Protein AF-A0A060C0M5-F1 (afdb_monomer_lite)

Organism: NCBI:txid335379

Structure (mmCIF, N/CA/C/O backbone):
data_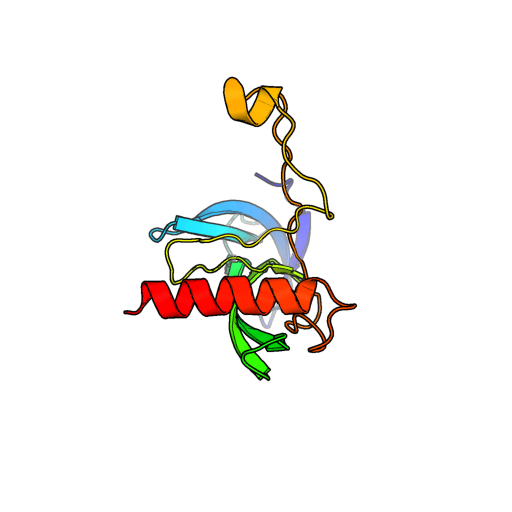AF-A0A060C0M5-F1
#
_entry.id   AF-A0A060C0M5-F1
#
loop_
_atom_site.group_PDB
_atom_site.id
_atom_site.type_symbol
_atom_site.label_atom_id
_atom_site.label_alt_id
_atom_site.label_comp_id
_atom_site.label_asym_id
_atom_site.label_entity_id
_atom_site.label_seq_id
_atom_site.pdbx_PDB_ins_code
_atom_site.Cartn_x
_atom_site.Cartn_y
_atom_site.Cartn_z
_atom_site.occupancy
_atom_site.B_iso_or_equiv
_atom_site.auth_seq_id
_atom_site.auth_comp_id
_atom_site.auth_asym_id
_atom_site.auth_atom_id
_atom_site.pdbx_PDB_model_num
ATOM 1 N N . GLN A 1 1 ? -1.668 5.818 19.862 1.00 51.81 1 GLN A N 1
ATOM 2 C CA . GLN A 1 1 ? -3.119 5.875 20.153 1.00 51.81 1 GLN A CA 1
ATOM 3 C C . GLN A 1 1 ? -3.632 7.237 19.709 1.00 51.81 1 GLN A C 1
ATOM 5 O O . GLN A 1 1 ? -2.934 8.218 19.939 1.00 51.81 1 GLN A O 1
ATOM 10 N N . GLY A 1 2 ? -4.760 7.302 18.999 1.00 61.88 2 GLY A N 1
ATOM 11 C CA . GLY A 1 2 ? -5.342 8.576 18.555 1.00 61.88 2 GLY A CA 1
ATOM 12 C C . GLY A 1 2 ? -6.206 9.218 19.642 1.00 61.88 2 GLY A C 1
ATOM 13 O O . GLY A 1 2 ? -6.790 8.501 20.452 1.00 61.88 2 GLY A O 1
ATOM 14 N N . ALA A 1 3 ? -6.309 10.550 19.648 1.00 79.88 3 ALA A N 1
ATOM 15 C CA . ALA A 1 3 ? -7.194 11.253 20.574 1.00 79.88 3 ALA A CA 1
ATOM 16 C C . ALA A 1 3 ? -8.662 10.813 20.364 1.00 79.88 3 ALA A C 1
ATOM 18 O O . ALA A 1 3 ? -9.118 10.796 19.211 1.00 79.88 3 ALA A O 1
ATOM 19 N N . PRO A 1 4 ? -9.398 10.452 21.433 1.00 82.50 4 PRO A N 1
ATOM 20 C CA . PRO A 1 4 ? -10.805 10.083 21.332 1.00 82.50 4 PRO A CA 1
ATOM 21 C C . PRO A 1 4 ? -11.637 11.234 20.760 1.00 82.50 4 PRO A C 1
ATOM 23 O O . PRO A 1 4 ? -11.431 12.396 21.109 1.00 82.50 4 PRO A O 1
ATOM 26 N N . ARG A 1 5 ? -12.590 10.914 19.880 1.00 89.75 5 ARG A N 1
ATOM 27 C CA . ARG A 1 5 ? -13.545 11.886 19.321 1.00 89.75 5 ARG A CA 1
ATOM 28 C C . ARG A 1 5 ? -14.965 11.530 19.738 1.00 89.75 5 ARG A C 1
ATOM 30 O O . ARG A 1 5 ? -15.341 10.368 19.619 1.00 89.75 5 ARG A O 1
ATOM 37 N N . LEU A 1 6 ? -15.741 12.516 20.187 1.00 92.44 6 LEU A N 1
ATOM 38 C CA . LEU A 1 6 ? -17.166 12.329 20.459 1.00 92.44 6 LEU A CA 1
ATOM 39 C C . LEU A 1 6 ? -17.915 12.245 19.128 1.00 92.44 6 LEU A C 1
ATOM 41 O O . LEU A 1 6 ? -17.743 13.103 18.261 1.00 92.44 6 LEU A O 1
ATOM 45 N N . VAL A 1 7 ? -18.721 11.207 18.962 1.00 91.44 7 VAL A N 1
ATOM 46 C CA . VAL A 1 7 ? -19.533 10.950 17.774 1.00 91.44 7 VAL A CA 1
ATOM 47 C C . VAL A 1 7 ? -20.944 10.552 18.195 1.00 91.44 7 VAL A C 1
ATOM 49 O O . VAL A 1 7 ? -21.169 10.109 19.322 1.00 91.44 7 VAL A O 1
ATOM 52 N N . VAL A 1 8 ? -21.897 10.696 17.279 1.00 90.31 8 VAL A N 1
ATOM 53 C CA . VAL A 1 8 ? -23.203 10.043 17.397 1.00 90.31 8 VAL A CA 1
ATOM 54 C C . VAL A 1 8 ? -23.086 8.698 16.690 1.00 90.31 8 VAL A C 1
ATOM 56 O O . VAL A 1 8 ? -22.831 8.664 15.488 1.00 90.31 8 VAL A O 1
ATOM 59 N N . ASP A 1 9 ? -23.226 7.602 17.431 1.00 85.94 9 ASP A N 1
ATOM 60 C CA . ASP A 1 9 ? -23.319 6.266 16.849 1.00 85.94 9 ASP A CA 1
ATOM 61 C C . ASP A 1 9 ? -24.784 5.978 16.520 1.00 85.94 9 ASP A C 1
ATOM 63 O O . ASP A 1 9 ? -25.625 5.922 17.417 1.00 85.94 9 ASP A O 1
ATOM 67 N N . ALA A 1 10 ? -25.085 5.854 15.228 1.00 85.81 10 ALA A N 1
ATOM 68 C CA . ALA A 1 10 ? -26.432 5.655 14.690 1.00 85.81 10 ALA A CA 1
ATOM 69 C C . ALA A 1 10 ? -26.577 4.306 13.963 1.00 85.81 10 ALA A C 1
ATOM 71 O O . ALA A 1 10 ? -27.489 4.127 13.165 1.00 85.81 10 ALA A O 1
ATOM 72 N N . THR A 1 11 ? -25.667 3.356 14.207 1.00 80.12 11 THR A N 1
ATOM 73 C CA . THR A 1 11 ? -25.706 2.022 13.579 1.00 80.12 11 THR A CA 1
ATOM 74 C C . THR A 1 11 ? -26.723 1.069 14.216 1.00 80.12 11 THR A C 1
ATOM 76 O O . THR A 1 11 ? -26.923 -0.026 13.703 1.00 80.12 11 THR A O 1
ATOM 79 N N . LEU A 1 12 ? -27.327 1.451 15.345 1.00 74.25 12 LEU A N 1
ATOM 80 C CA . LEU A 1 12 ? -28.398 0.723 16.031 1.00 74.25 12 LEU A CA 1
ATOM 81 C C . LEU A 1 12 ? -29.681 1.563 16.022 1.00 74.25 12 LEU A C 1
ATOM 83 O O . LEU A 1 12 ? -29.618 2.783 15.881 1.00 74.25 12 LEU A O 1
ATOM 87 N N . ASP A 1 13 ? -30.823 0.925 16.283 1.00 74.75 13 ASP A N 1
ATOM 88 C CA . ASP A 1 13 ? -32.158 1.552 16.269 1.00 74.75 13 ASP A CA 1
ATOM 89 C C . ASP A 1 13 ? -32.323 2.743 17.238 1.00 74.75 13 ASP A C 1
ATOM 91 O O . ASP A 1 13 ? -33.273 3.515 17.131 1.00 74.75 13 ASP A O 1
ATOM 95 N N . GLN A 1 14 ? -31.400 2.913 18.191 1.00 82.94 14 GLN A N 1
ATOM 96 C CA . GLN A 1 14 ? -31.354 4.053 19.108 1.00 82.94 14 GLN A CA 1
ATOM 97 C C . GLN A 1 14 ? -29.995 4.761 19.022 1.00 82.94 14 GLN A C 1
ATOM 99 O O . GLN A 1 14 ? -29.025 4.292 19.638 1.00 82.94 14 GLN A O 1
ATOM 104 N N . PRO A 1 15 ? -29.916 5.896 18.299 1.00 86.38 15 PRO A N 1
ATOM 105 C CA . PRO A 1 15 ? -28.707 6.700 18.225 1.00 86.38 15 PRO A CA 1
ATOM 106 C C . PRO A 1 15 ? -28.258 7.168 19.609 1.00 86.38 15 PRO A C 1
ATOM 108 O O . PRO A 1 15 ? -29.069 7.629 20.415 1.00 86.38 15 PRO A O 1
ATOM 111 N N . ARG A 1 16 ? -26.958 7.078 19.888 1.00 90.38 16 ARG A N 1
ATOM 112 C CA . ARG A 1 16 ? -26.383 7.478 21.181 1.00 90.38 16 ARG A CA 1
ATOM 113 C C . ARG A 1 16 ? -25.026 8.144 21.022 1.00 90.38 16 ARG A C 1
ATOM 115 O O . ARG A 1 16 ? -24.352 7.978 20.010 1.00 90.38 16 ARG A O 1
ATOM 122 N N . LEU A 1 17 ? -24.607 8.883 22.045 1.00 93.50 17 LEU A N 1
ATOM 123 C CA . LEU A 1 17 ? -23.265 9.454 22.085 1.00 93.50 17 LEU A CA 1
ATOM 124 C C . LEU A 1 17 ? -22.228 8.374 22.397 1.00 93.50 17 LEU A C 1
ATOM 126 O O . LEU A 1 17 ? -22.373 7.612 23.355 1.00 93.50 17 LEU A O 1
ATOM 130 N N . ALA A 1 18 ? -21.156 8.354 21.613 1.00 94.00 18 ALA A N 1
ATOM 131 C CA . ALA A 1 18 ? -20.037 7.445 21.788 1.00 94.00 18 ALA A CA 1
ATOM 132 C C . ALA A 1 18 ? -18.699 8.166 21.598 1.00 94.00 18 ALA A C 1
ATOM 134 O O . ALA A 1 18 ? -18.566 9.091 20.798 1.00 94.00 18 ALA A O 1
ATOM 135 N N . TRP A 1 19 ? -17.675 7.712 22.306 1.00 92.81 19 TRP A N 1
ATOM 136 C CA . TRP A 1 19 ? -16.286 8.033 22.027 1.00 92.81 19 TRP A CA 1
ATOM 137 C C . TRP A 1 19 ? -15.745 7.060 20.988 1.00 92.81 19 TRP A C 1
ATOM 139 O O . TRP A 1 19 ? -15.685 5.856 21.230 1.00 92.81 19 TRP A O 1
ATOM 149 N N . ARG A 1 20 ? -15.298 7.578 19.844 1.00 90.50 20 ARG A N 1
ATOM 150 C CA . ARG A 1 20 ? -14.499 6.816 18.884 1.00 90.50 20 ARG A CA 1
ATOM 151 C C . ARG A 1 20 ? -13.029 6.900 19.272 1.00 90.50 20 ARG A C 1
ATOM 153 O O . ARG A 1 20 ? -12.423 7.972 19.189 1.00 90.50 20 ARG A O 1
ATOM 160 N N . VAL A 1 21 ? -12.455 5.765 19.652 1.00 89.88 21 VAL A N 1
ATOM 161 C CA . VAL A 1 21 ? -11.044 5.601 20.017 1.00 89.88 21 VAL A CA 1
ATOM 162 C C . VAL A 1 21 ? -10.329 4.851 18.901 1.00 89.88 21 VAL A C 1
ATOM 164 O O . VAL A 1 21 ? -10.767 3.778 18.495 1.00 89.88 21 VAL A O 1
ATOM 167 N N . MET A 1 22 ? -9.219 5.405 18.415 1.00 85.50 22 MET A N 1
ATOM 168 C CA . MET A 1 22 ? -8.401 4.766 17.381 1.00 85.50 22 MET A CA 1
ATOM 169 C C . MET A 1 22 ? -7.182 4.090 18.008 1.00 85.50 22 MET A C 1
ATOM 171 O O . MET A 1 22 ? -6.324 4.770 18.590 1.00 85.50 22 MET A O 1
ATOM 175 N N . SER A 1 23 ? -7.057 2.778 17.822 1.00 84.75 23 SER A N 1
ATOM 176 C CA . SER A 1 23 ? -5.830 2.034 18.101 1.00 84.75 23 SER A CA 1
ATOM 177 C C . SER A 1 23 ? -5.175 1.571 16.800 1.00 84.75 23 SER A C 1
ATOM 179 O O . SER A 1 23 ? -5.829 1.329 15.789 1.00 84.75 23 SER A O 1
ATOM 181 N N . SER A 1 24 ? -3.848 1.521 16.811 1.00 78.75 24 SER A N 1
ATOM 182 C CA . SER A 1 24 ? -3.018 1.059 15.700 1.00 78.75 24 SER A CA 1
ATOM 183 C C . SER A 1 24 ? -2.179 -0.113 16.186 1.00 78.75 24 SER A C 1
ATOM 185 O O . SER A 1 24 ? -1.679 -0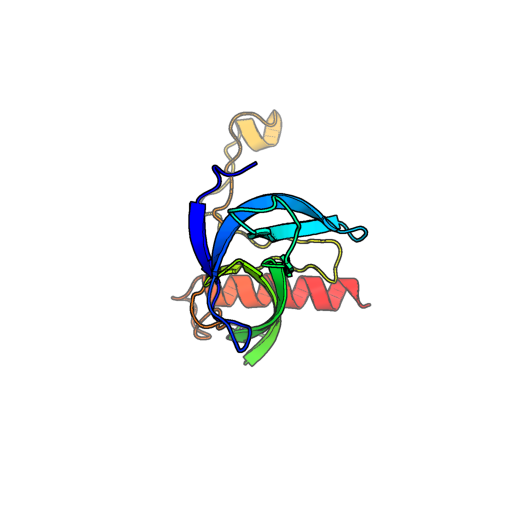.069 17.310 1.00 78.75 24 SER A O 1
ATOM 187 N N . GLY A 1 25 ? -1.997 -1.126 15.352 1.00 75.38 25 GLY A N 1
ATOM 188 C CA . GLY A 1 25 ? -1.201 -2.307 15.670 1.00 75.38 25 GLY A CA 1
ATOM 189 C C . GLY A 1 25 ? -0.865 -3.103 14.417 1.00 75.38 25 GLY A C 1
ATOM 190 O O . GLY A 1 25 ? -0.913 -2.571 13.311 1.00 75.38 25 GLY A O 1
ATO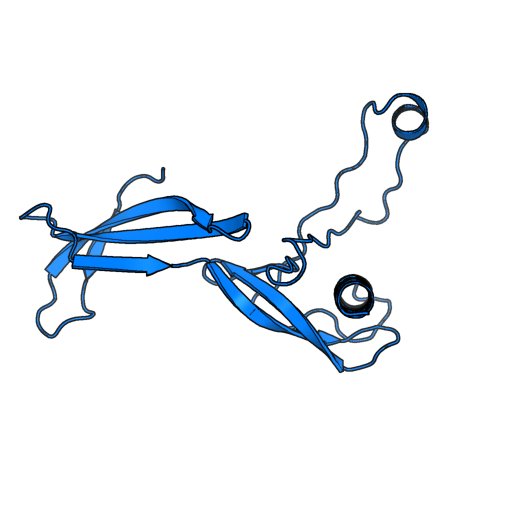M 191 N N . ARG A 1 26 ? -0.553 -4.382 14.595 1.00 70.94 26 ARG A N 1
ATOM 192 C CA . ARG A 1 26 ? -0.499 -5.378 13.522 1.00 70.94 26 ARG A CA 1
ATOM 193 C C . ARG A 1 26 ? -1.397 -6.550 13.903 1.00 70.94 26 ARG A C 1
ATOM 195 O O . ARG A 1 26 ? -1.568 -6.828 15.090 1.00 70.94 26 ARG A O 1
ATOM 202 N N . GLN A 1 27 ? -2.011 -7.175 12.912 1.00 68.06 27 GLN A N 1
ATOM 203 C CA . GLN A 1 27 ? -2.721 -8.438 13.048 1.00 68.06 27 GLN A CA 1
ATOM 204 C C . GLN A 1 27 ? -1.705 -9.577 13.234 1.00 68.06 27 GLN A C 1
ATOM 206 O O . GLN A 1 27 ? -0.496 -9.364 13.121 1.00 68.06 27 GLN A O 1
ATOM 211 N N . ALA A 1 28 ? -2.185 -10.779 13.562 1.00 65.81 28 ALA A N 1
ATOM 212 C CA . ALA A 1 28 ? -1.317 -11.92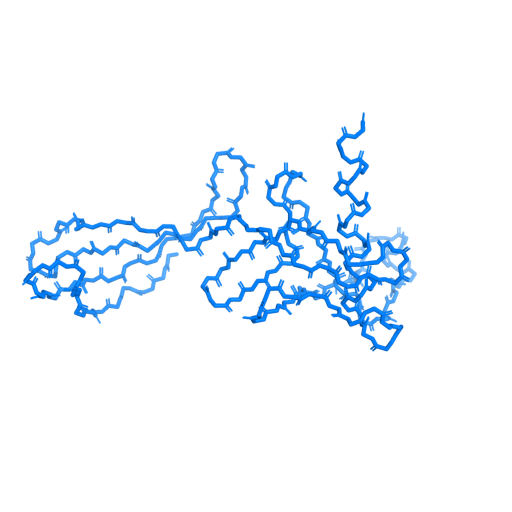8 13.835 1.00 65.81 28 ALA A CA 1
ATOM 213 C C . ALA A 1 28 ? -0.446 -12.325 12.625 1.00 65.81 28 ALA A C 1
ATOM 215 O O . ALA A 1 28 ? 0.666 -12.808 12.808 1.00 65.81 28 ALA A O 1
ATOM 216 N N . ASP A 1 29 ? -0.929 -12.062 11.411 1.00 59.91 29 ASP A N 1
ATOM 217 C CA . ASP A 1 29 ? -0.232 -12.269 10.134 1.00 59.91 29 ASP A CA 1
ATOM 218 C C . ASP A 1 29 ? 0.713 -11.109 9.748 1.00 59.91 29 ASP A C 1
ATOM 220 O O . ASP A 1 29 ? 1.313 -11.105 8.676 1.00 59.91 29 ASP A O 1
ATOM 224 N N . GLY A 1 30 ? 0.858 -10.102 10.616 1.00 59.06 30 GLY A N 1
ATOM 225 C CA . GLY A 1 30 ? 1.693 -8.928 10.375 1.00 59.06 30 GLY A CA 1
ATOM 226 C C . GLY A 1 30 ? 0.999 -7.777 9.641 1.00 59.06 30 GLY A C 1
ATOM 227 O O . GLY A 1 30 ? 1.587 -6.684 9.606 1.00 59.06 30 GLY A O 1
ATOM 228 N N . THR A 1 31 ? -0.234 -7.967 9.152 1.00 63.41 31 THR A N 1
ATOM 229 C CA . THR A 1 31 ? -1.034 -6.933 8.476 1.00 63.41 31 THR A CA 1
ATOM 230 C C . THR A 1 31 ? -1.194 -5.729 9.389 1.00 63.41 31 THR A C 1
ATOM 232 O O . THR A 1 31 ? -1.638 -5.892 10.529 1.00 63.41 31 THR A O 1
ATOM 235 N N . PRO A 1 32 ? -0.847 -4.502 8.963 1.00 67.06 32 PRO A N 1
ATOM 236 C CA . PRO A 1 32 ? -1.167 -3.312 9.736 1.00 67.06 32 PRO A CA 1
ATOM 237 C C . PRO A 1 32 ? -2.640 -3.322 10.171 1.00 67.06 32 PRO A C 1
ATOM 239 O O . PRO A 1 32 ? -3.538 -3.681 9.419 1.00 67.06 32 PRO A O 1
ATOM 242 N N . SER A 1 33 ? -2.908 -2.953 11.416 1.00 70.94 33 SER A N 1
ATOM 243 C CA . SER A 1 33 ? -4.250 -2.924 11.994 1.00 70.94 33 SER A CA 1
ATOM 244 C C . SER A 1 33 ? -4.576 -1.515 12.456 1.00 70.94 33 SER A C 1
ATOM 246 O O . SER A 1 33 ? -3.735 -0.839 13.061 1.00 70.94 33 SER A O 1
ATOM 248 N N . ARG A 1 34 ? -5.803 -1.066 12.195 1.00 75.69 34 ARG A N 1
ATOM 249 C CA . ARG A 1 34 ? -6.308 0.214 12.683 1.00 75.69 34 ARG A CA 1
ATOM 250 C C . ARG A 1 34 ? -7.736 0.025 13.167 1.00 75.69 34 ARG A C 1
ATOM 252 O O . ARG A 1 34 ? -8.683 0.131 12.400 1.00 75.69 34 ARG A O 1
ATOM 259 N N . LEU A 1 35 ? -7.885 -0.249 14.455 1.00 84.44 35 LEU A N 1
ATOM 260 C CA . LEU A 1 35 ? -9.177 -0.543 15.054 1.00 84.44 35 LEU A CA 1
ATOM 261 C C . LEU A 1 35 ? -9.836 0.757 15.529 1.00 84.44 35 LEU A C 1
ATOM 263 O O . LEU A 1 35 ? -9.236 1.536 16.277 1.00 84.44 35 LEU A O 1
ATOM 267 N N . ALA A 1 36 ? -11.072 0.989 15.101 1.00 87.75 36 ALA A N 1
ATOM 268 C CA . ALA A 1 36 ? -11.934 2.012 15.672 1.00 87.75 36 ALA A CA 1
ATOM 269 C C . ALA A 1 36 ? -12.864 1.351 16.694 1.00 87.75 36 ALA A C 1
ATOM 271 O O . ALA A 1 36 ? -13.738 0.567 16.332 1.00 87.75 36 ALA A O 1
ATOM 272 N N . SER A 1 37 ? -12.671 1.662 17.974 1.00 90.81 37 SER A N 1
ATOM 273 C CA . SER A 1 37 ? -13.554 1.217 19.055 1.00 90.81 37 SER A CA 1
ATOM 274 C C . SER A 1 37 ? -14.523 2.332 19.421 1.00 90.81 37 SER A C 1
ATOM 276 O O . SER A 1 37 ? -14.103 3.458 19.690 1.00 90.81 37 SER A O 1
ATOM 278 N N . TYR A 1 38 ? -15.812 2.013 19.446 1.00 90.56 38 TYR A N 1
ATOM 279 C CA . TYR A 1 38 ? -16.888 2.918 19.833 1.00 90.56 38 TYR A CA 1
ATOM 280 C C . TYR A 1 38 ? -17.291 2.587 21.261 1.00 90.56 38 TYR A C 1
ATOM 282 O O . TYR A 1 38 ? -17.721 1.472 21.551 1.00 90.56 38 TYR A O 1
ATOM 290 N N . VAL A 1 39 ? -17.106 3.545 22.159 1.00 91.88 39 VAL A N 1
ATOM 291 C CA . VAL A 1 39 ? -17.350 3.397 23.594 1.00 91.88 39 VAL A CA 1
ATOM 292 C C . VAL A 1 39 ? -18.498 4.309 23.982 1.00 91.88 39 VAL A C 1
ATOM 294 O O . VAL A 1 39 ? -18.441 5.503 23.714 1.00 91.88 39 VAL A O 1
ATOM 297 N N . ASP A 1 40 ? -19.533 3.773 24.610 1.00 92.12 40 ASP A N 1
ATOM 298 C CA . ASP A 1 40 ? -20.681 4.545 25.076 1.00 92.12 40 ASP A CA 1
ATOM 299 C C . ASP A 1 40 ? -20.219 5.691 25.990 1.00 92.12 40 ASP A C 1
ATOM 301 O O . ASP A 1 40 ? -19.495 5.477 26.968 1.00 92.12 40 ASP A O 1
ATOM 305 N N . ALA A 1 41 ? -20.601 6.923 25.643 1.00 91.94 41 ALA A N 1
ATOM 306 C CA . ALA A 1 41 ? -20.065 8.116 26.292 1.00 91.94 41 ALA A CA 1
ATOM 307 C C . ALA A 1 41 ? -20.546 8.289 27.741 1.00 91.94 41 ALA A C 1
ATOM 309 O O . ALA A 1 41 ? -19.922 9.040 28.489 1.00 91.94 41 ALA A O 1
ATOM 310 N N . GLN A 1 42 ? -21.629 7.612 28.137 1.00 91.38 42 GLN A N 1
ATOM 311 C CA . GLN A 1 42 ? -22.190 7.679 29.488 1.00 91.38 42 GLN A CA 1
ATOM 312 C C . GLN A 1 42 ? -21.698 6.531 30.369 1.00 91.38 42 GLN A C 1
ATOM 314 O O . GLN A 1 42 ? -21.399 6.733 31.542 1.00 91.38 42 GLN A O 1
ATOM 319 N N . THR A 1 43 ? -21.627 5.322 29.815 1.00 92.56 43 THR A N 1
ATOM 320 C CA . THR A 1 43 ? -21.356 4.101 30.588 1.00 92.56 43 THR A CA 1
ATOM 321 C C . THR A 1 43 ? -19.918 3.607 30.477 1.00 92.56 43 THR A C 1
ATOM 323 O O . THR A 1 43 ? -19.510 2.759 31.268 1.00 92.56 43 THR A O 1
ATOM 326 N N . GLY A 1 44 ? -19.148 4.083 29.494 1.00 90.06 44 GLY A N 1
ATOM 327 C CA . GLY A 1 44 ? -17.783 3.620 29.240 1.00 90.06 44 GLY A CA 1
ATOM 328 C C . GLY A 1 44 ? -17.696 2.200 28.666 1.00 90.06 44 GLY A C 1
ATOM 329 O O . GLY A 1 44 ? -16.599 1.659 28.535 1.00 90.06 44 GLY A O 1
ATOM 330 N N . LYS A 1 45 ? -18.827 1.572 28.319 1.00 90.69 45 LYS A N 1
ATOM 331 C CA . LYS A 1 45 ? -18.855 0.228 27.727 1.00 90.69 45 LYS A CA 1
ATOM 332 C C . LYS A 1 45 ? -18.530 0.283 26.237 1.00 90.69 45 LYS A C 1
ATOM 334 O O . LYS A 1 45 ? -19.031 1.149 25.525 1.00 90.69 45 LYS A O 1
ATOM 339 N N . VAL A 1 46 ? -17.729 -0.665 25.751 1.00 90.44 46 VAL A N 1
ATOM 340 C CA . VAL A 1 46 ? -17.492 -0.833 24.309 1.00 90.44 46 VAL A CA 1
ATOM 341 C C . VAL A 1 46 ? -18.794 -1.294 23.653 1.00 90.44 46 VAL A C 1
ATOM 343 O O . VAL A 1 46 ? -19.340 -2.329 24.023 1.00 90.44 46 VAL A O 1
ATOM 346 N N . ILE A 1 47 ? -19.287 -0.508 22.699 1.00 90.25 47 ILE A N 1
ATOM 347 C CA . ILE A 1 47 ? -20.475 -0.806 21.892 1.00 90.25 47 ILE A CA 1
ATOM 348 C C . ILE A 1 47 ? -20.083 -1.763 20.767 1.00 90.25 47 ILE A C 1
ATOM 350 O O . ILE A 1 47 ? -20.719 -2.792 20.565 1.00 90.25 47 ILE A O 1
ATOM 354 N N . ARG A 1 48 ? -19.022 -1.411 20.034 1.00 86.88 48 ARG A N 1
ATOM 355 C CA . ARG A 1 48 ? -18.491 -2.172 18.900 1.00 86.88 48 ARG A CA 1
ATOM 356 C C . ARG A 1 48 ? -17.054 -1.764 18.601 1.00 86.88 48 ARG A C 1
ATOM 358 O O . ARG A 1 48 ? -16.626 -0.662 18.951 1.00 86.88 48 ARG A O 1
ATOM 365 N N . SER A 1 49 ? -16.350 -2.623 17.880 1.00 86.38 49 SER A N 1
ATOM 366 C CA . SER A 1 49 ? -15.043 -2.323 17.303 1.00 86.38 49 SER A CA 1
ATOM 367 C C . SER A 1 49 ? -15.040 -2.727 15.835 1.00 86.38 49 SER A C 1
ATOM 369 O O . SER A 1 49 ? -15.564 -3.779 15.485 1.00 86.38 49 SER A O 1
ATOM 371 N N . GLU A 1 50 ? -14.464 -1.892 14.979 1.00 81.81 50 GLU A N 1
ATOM 372 C CA . GLU A 1 50 ? -14.375 -2.136 13.538 1.00 81.81 50 GLU A CA 1
ATOM 373 C C . GLU A 1 50 ? -12.928 -2.007 13.063 1.00 81.81 50 GLU A C 1
ATOM 375 O O . GLU A 1 50 ? -12.215 -1.063 13.425 1.00 81.81 50 GLU A O 1
ATOM 380 N N . GLN A 1 51 ? -12.488 -2.971 12.255 1.00 79.94 51 GLN A N 1
ATOM 381 C CA . GLN A 1 51 ? -11.185 -2.916 11.613 1.00 79.94 51 GLN A CA 1
ATOM 382 C C . GLN A 1 51 ? -11.252 -1.953 10.423 1.00 79.94 51 GLN A C 1
ATOM 384 O O . GLN A 1 51 ? -12.104 -2.094 9.551 1.00 79.94 51 GLN A O 1
ATOM 389 N N . GLN A 1 52 ? -10.355 -0.968 10.387 1.00 75.38 52 GLN A N 1
ATOM 390 C CA . GLN A 1 52 ? -10.282 0.021 9.304 1.00 75.38 52 GLN A CA 1
ATOM 391 C C . GLN A 1 52 ? -9.244 -0.338 8.241 1.00 75.38 52 GLN A C 1
ATOM 393 O O . GLN A 1 52 ? -9.160 0.374 7.240 1.00 75.38 52 GLN A O 1
ATOM 398 N N . ILE A 1 53 ? -8.446 -1.388 8.477 1.00 68.75 53 ILE A N 1
ATOM 399 C CA . ILE A 1 53 ? -7.506 -1.936 7.499 1.00 68.75 53 ILE A CA 1
ATOM 400 C C . ILE A 1 53 ? -8.057 -3.237 6.934 1.00 68.75 53 ILE A C 1
ATOM 402 O O . ILE A 1 53 ? -8.176 -4.224 7.657 1.00 68.75 53 ILE A O 1
ATOM 406 N N . ILE A 1 54 ? -8.427 -3.212 5.657 1.00 70.12 54 ILE A N 1
ATOM 407 C CA . ILE A 1 54 ? -9.086 -4.328 4.982 1.00 70.12 54 ILE A CA 1
ATOM 408 C C . ILE A 1 54 ? -8.218 -4.748 3.801 1.00 70.12 54 ILE A C 1
ATOM 410 O O . ILE A 1 54 ? -7.845 -3.908 2.977 1.00 70.12 54 ILE A O 1
ATOM 414 N N . ASN A 1 55 ? -7.922 -6.042 3.739 1.00 77.19 55 ASN A N 1
ATOM 415 C CA . ASN A 1 55 ? -7.308 -6.677 2.582 1.00 77.19 55 ASN A CA 1
ATOM 416 C C . ASN A 1 55 ? -8.358 -6.682 1.476 1.00 77.19 55 ASN A C 1
ATOM 418 O O . ASN A 1 55 ? -9.461 -7.194 1.680 1.00 77.19 55 ASN A O 1
ATOM 422 N N . VAL 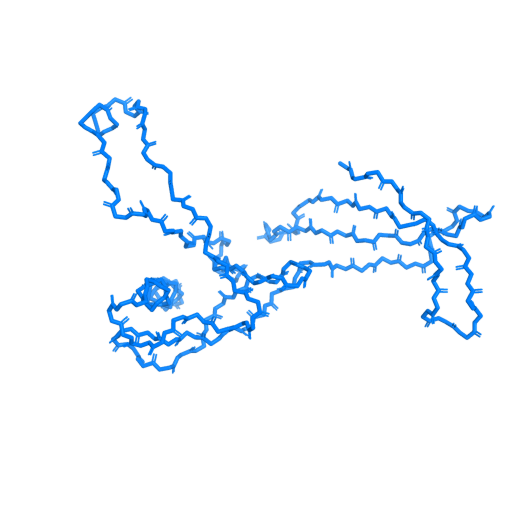A 1 56 ? -8.051 -6.059 0.347 1.00 79.69 56 VAL A N 1
ATOM 423 C CA . VAL A 1 56 ? -8.977 -5.984 -0.779 1.00 79.69 56 VAL A CA 1
ATOM 424 C C . VAL A 1 56 ? -8.221 -6.226 -2.071 1.00 79.69 56 VAL A C 1
ATOM 426 O O . VAL A 1 56 ? -7.050 -5.872 -2.195 1.00 79.69 56 VAL A O 1
ATOM 429 N N . ASP A 1 57 ? -8.920 -6.810 -3.030 1.00 89.31 57 ASP A N 1
ATOM 430 C CA . ASP A 1 57 ? -8.432 -6.941 -4.391 1.00 89.31 57 ASP A CA 1
ATOM 431 C C . ASP A 1 57 ? -8.594 -5.597 -5.105 1.00 89.31 57 ASP A C 1
ATOM 433 O O . ASP A 1 57 ? -9.679 -5.008 -5.103 1.00 89.31 57 ASP A O 1
ATOM 437 N N . GLY A 1 58 ? -7.503 -5.090 -5.671 1.00 92.25 58 GLY A N 1
ATOM 438 C CA . GLY A 1 58 ? -7.455 -3.909 -6.527 1.00 92.25 58 GLY A CA 1
ATOM 439 C C . GLY A 1 58 ? -7.341 -4.277 -8.001 1.00 92.25 58 GLY A C 1
ATOM 440 O O . GLY A 1 58 ? -7.008 -5.410 -8.354 1.00 92.25 58 GLY A O 1
ATOM 441 N N . GLU A 1 59 ? -7.597 -3.301 -8.867 1.00 97.69 59 GLU A N 1
ATOM 442 C CA . GLU A 1 59 ? -7.370 -3.423 -10.307 1.00 97.69 59 GLU A CA 1
ATOM 443 C C . GLU A 1 59 ? -6.039 -2.759 -10.676 1.00 97.69 59 GLU A C 1
ATOM 445 O O . GLU A 1 59 ? -5.828 -1.576 -10.408 1.00 97.69 59 GLU A O 1
ATOM 450 N N . GLY A 1 60 ? -5.133 -3.522 -11.282 1.00 97.88 60 GLY A N 1
ATOM 451 C CA . GLY A 1 60 ? -3.873 -3.027 -11.822 1.00 97.88 60 GLY A CA 1
ATOM 452 C C . GLY A 1 60 ? -3.932 -2.948 -13.340 1.00 97.88 60 GLY A C 1
ATOM 453 O O . GLY A 1 60 ? -4.027 -3.982 -13.998 1.00 97.88 60 GLY A O 1
ATOM 454 N N . LYS A 1 61 ? -3.823 -1.743 -13.901 1.00 98.31 61 LYS A N 1
ATOM 455 C CA . LYS A 1 61 ? -3.647 -1.530 -15.343 1.00 98.31 61 LYS A CA 1
ATOM 456 C C . LYS A 1 61 ? -2.160 -1.482 -15.653 1.00 98.31 61 LYS A C 1
ATOM 458 O O . LYS A 1 61 ? -1.517 -0.436 -15.561 1.00 98.31 61 LYS A O 1
ATOM 463 N N . THR A 1 62 ? -1.597 -2.649 -15.924 1.00 97.75 62 THR A N 1
ATOM 464 C CA . THR A 1 62 ? -0.146 -2.833 -16.024 1.00 97.75 62 THR A CA 1
ATOM 465 C C . THR A 1 62 ? 0.402 -2.428 -17.394 1.00 97.75 62 THR A C 1
ATOM 467 O O . THR A 1 62 ? -0.353 -2.255 -18.351 1.00 97.75 62 THR A O 1
ATOM 470 N N . LEU A 1 63 ? 1.724 -2.298 -17.520 1.00 98.00 63 LEU A N 1
ATOM 471 C CA . LEU A 1 63 ? 2.366 -2.046 -18.813 1.00 98.00 63 LEU A CA 1
ATOM 472 C C . LEU A 1 63 ? 2.474 -3.319 -19.660 1.00 98.00 63 LEU A C 1
ATOM 474 O O . LEU A 1 63 ? 2.445 -3.233 -20.889 1.00 98.00 63 LEU A O 1
ATOM 478 N N . TYR A 1 64 ? 2.632 -4.483 -19.022 1.00 97.00 64 TYR A N 1
ATOM 479 C CA . TYR A 1 64 ? 3.012 -5.717 -19.723 1.00 97.00 64 TYR A CA 1
ATOM 480 C C . TYR A 1 64 ? 2.067 -6.899 -19.499 1.00 97.00 64 TYR A C 1
ATOM 482 O O . TYR A 1 64 ? 2.009 -7.791 -20.344 1.00 97.00 64 TYR A O 1
ATOM 490 N N . SER A 1 65 ? 1.317 -6.906 -18.401 1.00 96.50 65 SER A N 1
ATOM 491 C CA . SER A 1 65 ? 0.450 -8.021 -17.994 1.00 96.50 65 SER A CA 1
ATOM 492 C C . SER A 1 65 ? -1.038 -7.784 -18.309 1.00 96.50 65 SER A C 1
ATOM 494 O O . SER A 1 65 ? -1.867 -8.654 -18.058 1.00 96.50 65 SER A O 1
ATOM 496 N N . GLY A 1 66 ? -1.384 -6.624 -18.884 1.00 96.44 66 GLY A N 1
ATOM 497 C CA . GLY A 1 66 ? -2.763 -6.184 -19.108 1.00 96.44 66 GLY A CA 1
ATOM 498 C C . GLY A 1 66 ? -3.459 -5.705 -17.829 1.00 96.44 66 GLY A C 1
ATOM 499 O O . GLY A 1 66 ? -2.807 -5.248 -16.888 1.00 96.44 66 GLY A O 1
ATOM 500 N N . ASP A 1 67 ? -4.787 -5.808 -17.810 1.00 98.00 67 ASP A N 1
ATOM 501 C CA . ASP A 1 67 ? -5.599 -5.528 -16.625 1.00 98.00 67 ASP A CA 1
ATOM 502 C C . ASP A 1 67 ? -5.618 -6.777 -15.729 1.00 98.00 67 ASP A C 1
ATOM 504 O O . ASP A 1 67 ? -6.077 -7.844 -16.146 1.00 98.00 67 ASP A O 1
ATOM 508 N N . VAL A 1 68 ? -5.104 -6.656 -14.506 1.00 97.31 68 VAL A N 1
ATOM 509 C CA . VAL A 1 68 ? -4.939 -7.775 -13.565 1.00 97.31 68 VAL A CA 1
ATOM 510 C C . VAL A 1 68 ? -5.494 -7.437 -12.186 1.00 97.31 68 VAL A C 1
ATOM 512 O O . VAL A 1 68 ? -5.602 -6.272 -11.800 1.00 97.31 68 VAL A O 1
ATOM 515 N N . THR A 1 69 ? -5.821 -8.468 -11.413 1.00 96.12 69 THR A N 1
ATOM 516 C CA . THR A 1 69 ? -6.145 -8.315 -9.993 1.00 96.12 69 THR A CA 1
ATOM 517 C C . THR A 1 69 ? -4.859 -8.251 -9.176 1.00 96.12 69 THR A C 1
ATOM 519 O O . THR A 1 69 ? -3.983 -9.102 -9.335 1.00 96.12 69 THR A O 1
ATOM 522 N N . ILE A 1 70 ? -4.748 -7.254 -8.298 1.00 96.06 70 ILE A N 1
ATOM 523 C CA . ILE A 1 70 ? -3.582 -7.049 -7.432 1.00 96.06 70 ILE A CA 1
ATOM 524 C C . ILE A 1 70 ? -3.986 -6.979 -5.955 1.00 96.06 70 ILE A C 1
ATOM 526 O O . ILE A 1 70 ? -5.014 -6.381 -5.633 1.00 96.06 70 ILE A O 1
ATOM 530 N N . PRO A 1 71 ? -3.183 -7.540 -5.037 1.00 92.06 71 PRO A N 1
ATOM 531 C CA . PRO A 1 71 ? -3.446 -7.432 -3.610 1.00 92.06 71 PRO A CA 1
ATOM 532 C C . PRO A 1 71 ? -3.147 -6.012 -3.126 1.00 92.06 71 PRO A C 1
ATOM 534 O O . PRO A 1 71 ? -2.047 -5.486 -3.323 1.00 92.06 71 PRO A O 1
ATOM 537 N N . VAL A 1 72 ? -4.122 -5.379 -2.472 1.00 92.44 72 VAL A N 1
ATOM 538 C CA . VAL A 1 72 ? -3.953 -4.038 -1.909 1.00 92.44 72 VAL A CA 1
ATOM 539 C C . VAL A 1 72 ? -4.510 -3.946 -0.494 1.00 92.44 72 VAL A C 1
ATOM 541 O O . VAL A 1 72 ? -5.326 -4.746 -0.030 1.00 92.44 72 VAL A O 1
ATOM 544 N N . THR A 1 73 ? -4.070 -2.915 0.215 1.00 91.44 73 THR A N 1
ATOM 545 C CA . THR A 1 73 ? -4.534 -2.634 1.569 1.00 91.44 73 THR A CA 1
ATOM 546 C C . THR A 1 73 ? -5.362 -1.360 1.566 1.00 91.44 73 THR A C 1
ATOM 548 O O . THR A 1 73 ? -4.875 -0.287 1.205 1.00 91.44 73 THR A O 1
ATOM 551 N N . LYS A 1 74 ? -6.618 -1.445 2.005 1.00 88.75 74 LYS A N 1
ATOM 552 C CA . LYS A 1 74 ? -7.469 -0.271 2.217 1.00 88.75 74 LYS A CA 1
ATOM 553 C C . LYS A 1 74 ? -7.309 0.235 3.639 1.00 88.75 74 LYS A C 1
ATOM 555 O O . LYS A 1 74 ? -7.500 -0.528 4.576 1.00 88.75 74 LYS A O 1
ATOM 560 N N . SER A 1 75 ? -7.051 1.527 3.812 1.00 83.94 75 SER A N 1
ATOM 561 C CA . SER A 1 75 ? -7.096 2.219 5.103 1.00 83.94 75 SER A CA 1
ATOM 562 C C . SER A 1 75 ? -8.002 3.447 5.005 1.00 83.94 75 SER A C 1
ATOM 564 O O . SER A 1 75 ? -7.626 4.486 4.457 1.00 83.94 75 SER A O 1
ATOM 566 N N . GLY A 1 76 ? -9.206 3.356 5.576 1.00 83.56 76 GLY A N 1
ATOM 567 C CA . GLY A 1 76 ? -10.222 4.403 5.444 1.00 83.56 76 GLY A CA 1
ATOM 568 C C . GLY A 1 76 ? -10.705 4.538 3.995 1.00 83.56 76 GLY A C 1
ATOM 569 O O . GLY A 1 76 ? -11.285 3.603 3.452 1.00 83.56 76 GLY A O 1
ATOM 570 N N . SER A 1 77 ? -10.482 5.698 3.371 1.00 84.88 77 SER A N 1
ATOM 571 C CA . SER A 1 77 ? -10.861 5.984 1.975 1.00 84.88 77 SER A CA 1
ATOM 572 C C . SER A 1 77 ? -9.706 5.851 0.977 1.00 84.88 77 SER A C 1
ATOM 574 O O . SER A 1 77 ? -9.852 6.253 -0.172 1.00 84.88 77 SER A O 1
ATOM 576 N N . THR A 1 78 ? -8.550 5.356 1.417 1.00 89.50 78 THR A N 1
ATOM 577 C CA . THR A 1 78 ? -7.337 5.280 0.599 1.00 89.50 78 THR A CA 1
ATOM 578 C C . THR A 1 78 ? -6.869 3.838 0.492 1.00 89.50 78 THR A C 1
ATOM 580 O O . THR A 1 78 ? -6.858 3.113 1.487 1.00 89.50 78 THR A O 1
ATOM 583 N N . TYR A 1 79 ? -6.465 3.451 -0.708 1.00 93.56 79 TYR A N 1
ATOM 584 C CA . TYR A 1 79 ? -5.858 2.167 -1.029 1.00 93.56 79 TYR A CA 1
ATOM 585 C C . TYR A 1 79 ? -4.355 2.358 -1.191 1.00 93.56 79 TYR A C 1
ATOM 587 O O . TYR A 1 79 ? -3.925 3.369 -1.748 1.00 93.56 79 TYR A O 1
ATOM 595 N N . THR A 1 80 ? -3.558 1.412 -0.707 1.00 94.88 80 THR A N 1
ATOM 596 C CA . THR A 1 80 ? -2.103 1.390 -0.882 1.00 94.88 80 THR A CA 1
ATOM 597 C C . THR A 1 80 ? -1.671 0.070 -1.499 1.00 94.88 80 THR A C 1
ATOM 599 O O . THR A 1 80 ? -2.244 -0.971 -1.174 1.00 94.88 80 THR A O 1
ATOM 602 N N . LEU A 1 81 ? -0.617 0.099 -2.321 1.00 95.31 81 LEU A N 1
ATOM 603 C CA . LEU A 1 81 ? 0.043 -1.103 -2.850 1.00 95.31 81 LEU A CA 1
ATOM 604 C C . LEU A 1 81 ? 0.867 -1.802 -1.758 1.00 95.31 81 LEU A C 1
ATOM 606 O O . LEU A 1 81 ? 2.098 -1.840 -1.776 1.00 95.31 81 LEU A O 1
ATOM 610 N N . THR A 1 82 ? 0.157 -2.289 -0.750 1.00 92.75 82 THR A N 1
ATOM 611 C CA . THR A 1 82 ? 0.659 -3.161 0.301 1.00 92.75 82 THR A CA 1
ATOM 612 C C . THR A 1 82 ? -0.071 -4.474 0.153 1.00 92.75 82 THR A C 1
ATOM 614 O O . THR A 1 82 ? -1.300 -4.479 0.191 1.00 92.75 82 THR A O 1
ATOM 617 N N . ASP A 1 83 ? 0.698 -5.537 -0.010 1.00 92.19 83 ASP A N 1
ATOM 618 C CA . ASP A 1 83 ? 0.237 -6.895 -0.222 1.00 92.19 83 ASP A CA 1
ATOM 619 C C . ASP A 1 83 ? 0.186 -7.640 1.121 1.00 92.19 83 ASP A C 1
ATOM 621 O O . ASP A 1 83 ? 1.223 -8.101 1.608 1.00 92.19 83 ASP A O 1
ATOM 625 N N . PRO A 1 84 ? -0.991 -7.745 1.759 1.00 83.56 84 PRO A N 1
ATOM 626 C CA . PRO A 1 84 ? -1.106 -8.374 3.066 1.00 83.56 84 PRO A CA 1
ATOM 627 C C . PRO A 1 84 ? -1.091 -9.907 2.993 1.00 83.56 84 PRO A C 1
ATOM 629 O O . PRO A 1 84 ? -0.924 -10.552 4.025 1.00 83.56 84 PRO A O 1
ATOM 632 N N . VAL A 1 85 ? -1.267 -10.499 1.805 1.00 85.12 85 VAL A N 1
ATOM 633 C CA . VAL A 1 85 ? -1.343 -11.958 1.629 1.00 85.12 85 VAL A CA 1
ATOM 634 C C . VAL A 1 85 ? 0.029 -12.571 1.335 1.00 85.12 85 VAL A C 1
ATOM 636 O O . VAL A 1 85 ? 0.282 -13.702 1.745 1.00 85.12 85 VAL A O 1
ATOM 639 N N . HIS A 1 86 ? 0.962 -11.795 0.774 1.00 89.75 86 HIS A N 1
ATOM 640 C CA . HIS A 1 86 ? 2.347 -12.205 0.513 1.00 89.75 86 HIS A CA 1
ATOM 641 C C . HIS A 1 86 ? 3.343 -11.477 1.431 1.00 89.75 86 HIS A C 1
ATOM 643 O O . HIS A 1 86 ? 4.211 -10.710 1.011 1.00 89.75 86 HIS A O 1
ATOM 649 N N . GLY A 1 87 ? 3.201 -11.690 2.743 1.00 84.56 87 GLY A N 1
ATOM 650 C CA . GLY A 1 87 ? 4.201 -11.258 3.727 1.00 84.56 87 GLY A CA 1
ATOM 651 C C . GLY A 1 87 ? 4.242 -9.754 4.019 1.00 84.56 87 GLY A C 1
ATOM 652 O O . GLY A 1 87 ? 5.218 -9.285 4.607 1.00 84.56 87 GLY A O 1
ATOM 653 N N . ASN A 1 88 ? 3.191 -8.998 3.684 1.00 87.50 88 ASN A N 1
ATOM 654 C CA . ASN A 1 88 ? 3.118 -7.541 3.865 1.00 87.50 88 ASN A CA 1
ATOM 655 C C . ASN A 1 88 ? 4.116 -6.759 2.998 1.00 87.50 88 ASN A C 1
ATOM 657 O O . ASN A 1 88 ? 4.639 -5.725 3.433 1.00 87.50 88 ASN A O 1
ATOM 661 N N . GLY A 1 89 ? 4.385 -7.243 1.782 1.00 90.31 89 GLY A N 1
ATOM 662 C CA . GLY A 1 89 ? 5.211 -6.543 0.800 1.00 90.31 89 GLY A CA 1
ATOM 663 C C . GLY A 1 89 ? 4.651 -5.155 0.474 1.00 90.31 89 GLY A C 1
ATOM 664 O O . GLY A 1 89 ? 3.439 -4.970 0.380 1.00 90.31 89 GLY A O 1
ATOM 665 N N . VAL A 1 90 ? 5.520 -4.152 0.318 1.00 93.69 90 VAL A N 1
ATOM 666 C CA . VAL A 1 90 ? 5.114 -2.773 -0.003 1.00 93.69 90 VAL A CA 1
ATOM 667 C C . VAL A 1 90 ? 5.777 -2.335 -1.298 1.00 93.69 90 VAL A C 1
ATOM 669 O O . VAL A 1 90 ? 7.003 -2.312 -1.393 1.00 93.69 90 VAL A O 1
ATOM 672 N N . THR A 1 91 ? 4.965 -1.910 -2.262 1.00 96.19 91 THR A N 1
ATOM 673 C CA . THR A 1 91 ? 5.447 -1.272 -3.488 1.00 96.19 91 THR A CA 1
ATOM 674 C C . THR A 1 91 ? 5.481 0.240 -3.287 1.00 96.19 91 THR A C 1
ATOM 676 O O . THR A 1 91 ? 4.504 0.853 -2.848 1.00 96.19 91 THR A O 1
ATOM 679 N N . THR A 1 92 ? 6.624 0.855 -3.583 1.00 96.56 92 THR A N 1
ATOM 680 C CA . THR A 1 92 ? 6.831 2.301 -3.433 1.00 96.56 92 THR A CA 1
ATOM 681 C C . THR A 1 92 ? 7.362 2.912 -4.715 1.00 96.56 92 THR A C 1
ATOM 683 O O . THR A 1 92 ? 7.938 2.234 -5.563 1.00 96.56 92 THR A O 1
ATOM 686 N N . ASP A 1 93 ? 7.164 4.214 -4.847 1.00 95.94 93 ASP A N 1
ATOM 687 C CA . ASP A 1 93 ? 7.633 4.995 -5.974 1.00 95.94 93 ASP A CA 1
ATOM 688 C C . ASP A 1 93 ? 8.902 5.779 -5.600 1.00 95.94 93 ASP A C 1
ATOM 690 O O . ASP A 1 93 ? 8.877 6.650 -4.733 1.00 95.94 93 ASP A O 1
ATOM 694 N N . MET A 1 94 ? 10.009 5.523 -6.299 1.00 95.06 94 MET A N 1
ATOM 695 C CA . MET A 1 94 ? 11.293 6.201 -6.078 1.00 95.06 94 MET A CA 1
ATOM 696 C C . MET A 1 94 ? 11.378 7.626 -6.649 1.00 95.06 94 MET A C 1
ATOM 698 O O . MET A 1 94 ? 12.394 8.299 -6.478 1.00 95.06 94 MET A O 1
ATOM 702 N N . GLY A 1 95 ? 10.357 8.127 -7.345 1.00 93.69 95 GLY A N 1
ATOM 703 C CA . GLY A 1 95 ? 10.382 9.493 -7.882 1.00 93.69 95 GLY A CA 1
ATOM 704 C C . GLY A 1 95 ? 11.438 9.722 -8.972 1.00 93.69 95 GLY A C 1
ATOM 705 O O . GLY A 1 95 ? 11.956 10.830 -9.074 1.00 93.69 95 GLY A O 1
ATOM 706 N N . ASN A 1 96 ? 11.811 8.677 -9.724 1.00 92.00 96 ASN A N 1
ATOM 707 C CA . ASN A 1 96 ? 12.932 8.646 -10.679 1.00 92.00 96 ASN A CA 1
ATOM 708 C C . ASN A 1 96 ? 14.289 9.014 -10.056 1.00 92.00 96 ASN A C 1
ATOM 710 O O . ASN A 1 96 ? 15.207 9.450 -10.749 1.00 92.00 96 ASN A O 1
ATOM 714 N N . LYS A 1 97 ? 14.418 8.850 -8.739 1.00 93.31 97 LYS A N 1
ATOM 715 C CA . LYS A 1 97 ? 15.675 9.022 -8.021 1.00 93.31 97 LYS A CA 1
ATOM 716 C C . LYS A 1 97 ? 16.399 7.685 -7.934 1.00 93.31 97 LYS A C 1
ATOM 718 O O . LYS A 1 97 ? 15.774 6.629 -7.864 1.00 93.31 97 LYS A O 1
ATOM 723 N N . SER A 1 98 ? 17.718 7.760 -7.888 1.00 92.94 98 SER A N 1
ATOM 724 C CA . SER A 1 98 ? 18.603 6.632 -7.627 1.00 92.94 98 SER A CA 1
ATOM 725 C C . SER A 1 98 ? 19.389 6.882 -6.350 1.00 92.94 98 SER A C 1
ATOM 727 O O . SER A 1 98 ? 19.571 8.027 -5.928 1.00 92.94 98 SER A O 1
ATOM 729 N N . ASP A 1 99 ? 19.895 5.812 -5.751 1.00 94.25 99 ASP A N 1
ATOM 730 C CA . ASP A 1 99 ? 20.786 5.938 -4.609 1.00 94.25 99 ASP A CA 1
ATOM 731 C C . ASP A 1 99 ? 22.085 6.660 -4.965 1.00 94.25 99 ASP A C 1
ATOM 733 O O . ASP A 1 99 ? 22.593 6.599 -6.088 1.00 94.25 99 ASP A O 1
ATOM 737 N N . SER A 1 100 ? 22.615 7.382 -3.979 1.00 93.25 100 SER A N 1
ATOM 738 C CA . SER A 1 100 ? 23.924 8.015 -4.089 1.00 93.25 100 SER A CA 1
ATOM 739 C C . SER A 1 100 ? 25.039 6.982 -3.922 1.00 93.25 100 SER A C 1
ATOM 741 O O . SER A 1 100 ? 24.857 5.956 -3.267 1.00 93.25 100 SER A O 1
ATOM 743 N N . PHE A 1 101 ? 26.238 7.292 -4.422 1.00 94.94 101 PHE A N 1
ATOM 744 C CA . PHE A 1 101 ? 27.419 6.445 -4.216 1.00 94.94 101 PHE A CA 1
ATOM 745 C C . PHE A 1 101 ? 27.679 6.136 -2.730 1.00 94.94 101 PHE A C 1
ATOM 747 O O . PHE A 1 101 ? 28.031 5.012 -2.380 1.00 94.94 101 PHE A O 1
ATOM 754 N N . LEU A 1 102 ? 27.465 7.116 -1.842 1.00 95.75 102 LEU A N 1
ATOM 755 C CA . LEU A 1 102 ? 27.622 6.925 -0.398 1.00 95.75 102 LEU A CA 1
ATOM 756 C C . LEU A 1 102 ? 26.550 6.003 0.192 1.00 95.75 102 LEU A C 1
ATOM 758 O O . LEU A 1 102 ? 26.856 5.248 1.112 1.00 95.75 102 LEU A O 1
ATOM 762 N N . CYS A 1 103 ? 25.329 6.011 -0.346 1.00 94.25 103 CYS A N 1
ATOM 763 C CA . CYS A 1 103 ? 24.331 5.016 0.029 1.00 94.25 103 CYS A CA 1
ATOM 764 C C . CYS A 1 103 ? 24.774 3.618 -0.418 1.00 94.25 103 CYS A C 1
ATOM 766 O O . CYS A 1 103 ? 24.805 2.706 0.401 1.00 94.25 103 CYS A O 1
ATOM 768 N N . THR A 1 104 ? 25.194 3.451 -1.674 1.00 93.56 104 THR A N 1
ATOM 769 C CA . THR A 1 104 ? 25.610 2.139 -2.193 1.00 93.56 104 THR A CA 1
ATOM 770 C C . THR A 1 104 ? 26.817 1.568 -1.445 1.00 93.56 104 THR A C 1
ATOM 772 O O . THR A 1 104 ? 26.866 0.368 -1.196 1.00 93.56 104 THR A O 1
ATOM 775 N N . LEU A 1 105 ? 27.790 2.408 -1.075 1.00 95.56 105 LEU A N 1
ATOM 776 C CA . LEU A 1 105 ? 29.018 1.955 -0.420 1.00 95.56 105 LEU A CA 1
ATOM 777 C C . LEU A 1 105 ? 28.891 1.840 1.106 1.00 95.56 105 LEU A C 1
ATOM 779 O O . LEU A 1 105 ? 29.487 0.944 1.697 1.00 95.56 105 LEU A O 1
ATOM 783 N N . LEU A 1 106 ? 28.168 2.762 1.751 1.00 95.62 106 LEU A N 1
ATOM 784 C CA . LEU A 1 106 ? 28.178 2.932 3.211 1.00 95.62 106 LEU A CA 1
ATOM 785 C C . LEU A 1 106 ? 26.781 2.919 3.853 1.00 95.62 106 LEU A C 1
ATOM 787 O O . LEU A 1 106 ? 26.680 3.042 5.071 1.00 95.62 106 LEU A O 1
ATOM 791 N N . GLY A 1 107 ? 25.701 2.815 3.073 1.00 92.62 107 GLY A N 1
ATOM 792 C CA . GLY A 1 107 ? 24.322 2.892 3.572 1.00 92.62 107 GLY A CA 1
ATOM 793 C C . GLY A 1 107 ? 23.910 4.281 4.076 1.00 92.62 107 GLY A C 1
ATOM 794 O O . GLY A 1 107 ? 22.908 4.417 4.775 1.00 92.62 107 GLY A O 1
ATOM 795 N N . ILE A 1 108 ? 24.680 5.328 3.761 1.00 91.62 108 ILE A N 1
ATOM 796 C CA . ILE A 1 108 ? 24.436 6.690 4.252 1.00 91.62 108 ILE A CA 1
ATOM 797 C C . ILE A 1 108 ? 23.608 7.471 3.229 1.00 91.62 108 ILE A C 1
ATOM 799 O O . ILE A 1 108 ? 24.010 7.626 2.079 1.00 91.62 108 ILE A O 1
ATOM 803 N N . GLY A 1 109 ? 22.475 8.027 3.671 1.00 89.50 109 GLY A N 1
ATOM 804 C CA . GLY A 1 109 ? 21.660 8.936 2.856 1.00 89.50 109 GLY A CA 1
ATOM 805 C C . GLY A 1 109 ? 20.955 8.257 1.679 1.00 89.50 109 GLY A C 1
ATOM 806 O O . GLY A 1 109 ? 20.863 8.850 0.605 1.00 89.50 109 GLY A O 1
ATOM 807 N N . CYS A 1 110 ? 20.500 7.016 1.862 1.00 91.69 110 CYS A N 1
ATOM 808 C CA . CYS A 1 110 ? 19.740 6.284 0.852 1.00 91.69 110 CYS A CA 1
ATOM 809 C C . CYS A 1 110 ? 18.409 6.956 0.526 1.00 91.69 110 CYS A C 1
ATOM 811 O O . CYS A 1 110 ? 17.776 7.587 1.381 1.00 91.69 110 CYS A O 1
ATOM 813 N N . THR A 1 111 ? 17.991 6.824 -0.728 1.00 93.25 111 THR A N 1
ATOM 814 C CA . THR A 1 111 ? 16.711 7.362 -1.166 1.00 93.25 111 THR A CA 1
ATOM 815 C C . THR A 1 111 ? 15.597 6.457 -0.660 1.00 93.25 111 THR A C 1
ATOM 817 O O . THR A 1 111 ? 15.687 5.239 -0.747 1.00 93.25 111 THR A O 1
ATOM 820 N N . ASN A 1 112 ? 14.518 7.056 -0.161 1.00 90.88 112 ASN A N 1
ATOM 821 C CA . ASN A 1 112 ? 13.309 6.324 0.196 1.00 90.88 112 ASN A CA 1
ATOM 822 C C . ASN A 1 112 ? 12.221 6.570 -0.847 1.00 90.88 112 ASN A C 1
ATOM 824 O O . ASN A 1 112 ? 12.037 7.707 -1.296 1.00 90.88 112 ASN A O 1
ATOM 828 N N . GLY A 1 113 ? 11.488 5.514 -1.191 1.00 91.75 113 GLY A N 1
ATOM 829 C CA . GLY A 1 113 ? 10.306 5.612 -2.033 1.00 91.75 113 GLY A CA 1
ATOM 830 C C . GLY A 1 113 ? 9.119 6.218 -1.286 1.00 91.75 113 GLY A C 1
ATOM 831 O O . GLY A 1 113 ? 8.980 6.082 -0.069 1.00 91.75 113 GLY A O 1
ATOM 832 N N . SER A 1 114 ? 8.244 6.895 -2.021 1.00 94.25 114 SER A N 1
ATOM 833 C CA . SER A 1 114 ? 6.946 7.343 -1.528 1.00 94.25 114 SER A CA 1
ATOM 834 C C . SER A 1 114 ? 5.901 6.240 -1.656 1.00 94.25 114 SER A C 1
ATOM 836 O O . SER A 1 114 ? 5.890 5.487 -2.630 1.00 94.25 114 SER A O 1
ATOM 838 N N . THR A 1 115 ? 4.986 6.164 -0.690 1.00 93.38 115 THR A N 1
ATOM 839 C CA . THR A 1 115 ? 3.830 5.265 -0.761 1.00 93.38 115 THR A CA 1
ATOM 840 C C . THR A 1 115 ? 2.957 5.609 -1.963 1.00 93.38 115 THR A C 1
ATOM 842 O O . THR A 1 115 ? 2.609 6.772 -2.165 1.00 93.38 115 THR A O 1
ATOM 845 N N . ILE A 1 116 ? 2.573 4.588 -2.724 1.00 95.56 116 ILE A N 1
ATOM 846 C CA . ILE A 1 116 ? 1.643 4.720 -3.845 1.00 95.56 116 ILE A CA 1
ATOM 847 C C . ILE A 1 116 ? 0.228 4.548 -3.309 1.00 95.56 116 ILE A C 1
ATOM 849 O O . ILE A 1 116 ? -0.056 3.578 -2.599 1.00 95.56 116 ILE A O 1
ATOM 853 N N . THR A 1 117 ? -0.644 5.505 -3.622 1.00 94.31 117 THR A N 1
ATOM 854 C CA . THR A 1 117 ? -2.014 5.536 -3.119 1.00 94.31 117 THR A CA 1
ATOM 855 C C . THR A 1 117 ? -3.031 5.739 -4.235 1.00 94.31 117 THR A C 1
ATOM 857 O O . THR A 1 117 ? -2.745 6.376 -5.247 1.00 94.31 117 THR A O 1
ATOM 860 N N . SER A 1 118 ? -4.233 5.211 -4.024 1.00 93.06 118 SER A N 1
ATOM 861 C CA . SER A 1 118 ? -5.399 5.425 -4.883 1.00 93.06 118 SER A CA 1
ATOM 862 C C . SER A 1 118 ? -6.644 5.693 -4.026 1.00 93.06 118 SER A C 1
ATOM 864 O O . SER A 1 118 ? -6.709 5.304 -2.854 1.00 93.06 118 SER A O 1
ATOM 866 N N . THR A 1 119 ? -7.631 6.394 -4.586 1.00 92.38 119 THR A N 1
ATOM 867 C CA . THR A 1 119 ? -8.948 6.627 -3.965 1.00 92.38 119 THR A CA 1
ATOM 868 C C . THR A 1 119 ? -10.047 5.722 -4.516 1.00 92.38 119 THR A C 1
ATOM 870 O O . THR A 1 119 ? -11.093 5.599 -3.882 1.00 92.38 119 THR A O 1
ATOM 873 N N . ASP A 1 120 ? -9.830 5.095 -5.670 1.00 91.06 120 ASP A N 1
ATOM 874 C CA . ASP A 1 120 ? -10.837 4.333 -6.418 1.00 91.06 120 ASP A CA 1
ATOM 875 C C . ASP A 1 120 ? -10.502 2.842 -6.566 1.00 91.06 120 ASP A C 1
ATOM 877 O O . ASP A 1 120 ? -11.294 2.108 -7.147 1.00 91.06 120 ASP A O 1
ATOM 881 N N . ASN A 1 121 ? -9.403 2.382 -5.955 1.00 93.88 121 ASN A N 1
ATOM 882 C CA . ASN A 1 121 ? -8.934 0.992 -6.001 1.00 93.88 121 ASN A CA 1
ATOM 883 C C . ASN A 1 121 ? -8.428 0.540 -7.384 1.00 93.88 121 ASN A C 1
ATOM 885 O O . ASN A 1 121 ? -8.273 -0.659 -7.619 1.00 93.88 121 ASN A O 1
ATOM 889 N N . VAL A 1 122 ? -8.156 1.493 -8.278 1.00 96.88 122 VAL A N 1
ATOM 890 C CA . VAL A 1 122 ? -7.492 1.268 -9.562 1.00 96.88 122 VAL A CA 1
ATOM 891 C C . VAL A 1 122 ? -6.087 1.865 -9.494 1.00 96.88 122 VAL A C 1
ATOM 893 O O . VAL A 1 122 ? -5.889 2.944 -8.925 1.00 96.88 122 VAL A O 1
ATOM 896 N N . PHE A 1 123 ? -5.106 1.146 -10.036 1.00 98.00 123 PHE A N 1
ATOM 897 C CA . PHE A 1 123 ? -3.712 1.573 -10.113 1.00 98.00 123 PHE A CA 1
ATOM 898 C C . PHE A 1 123 ? -3.215 1.489 -11.555 1.00 98.00 123 PHE A C 1
ATOM 900 O O . PHE A 1 123 ? -3.133 0.401 -12.128 1.00 98.00 123 PHE A O 1
ATOM 907 N N . GLY A 1 124 ? -2.834 2.639 -12.107 1.00 97.50 124 GLY A N 1
ATOM 908 C CA . GLY A 1 124 ? -2.323 2.759 -13.469 1.00 97.50 124 GLY A CA 1
ATOM 909 C C . GLY A 1 124 ? -3.397 3.017 -14.522 1.00 97.50 124 GLY A C 1
ATOM 910 O O . GLY A 1 124 ? -4.601 2.922 -14.274 1.00 97.50 124 GLY A O 1
ATOM 911 N N . ASP A 1 125 ? -2.927 3.279 -15.738 1.00 97.56 125 ASP A N 1
ATOM 912 C CA . ASP A 1 125 ? -3.734 3.445 -16.950 1.00 97.56 125 ASP A CA 1
ATOM 913 C C . ASP A 1 125 ? -3.233 2.587 -18.130 1.00 97.56 125 ASP A C 1
ATOM 915 O O . ASP A 1 125 ? -3.719 2.718 -19.254 1.00 97.56 125 ASP A O 1
ATOM 919 N N . GLY A 1 126 ? -2.254 1.710 -17.883 1.00 97.56 126 GLY A N 1
ATOM 920 C CA . GLY A 1 126 ? -1.617 0.869 -18.897 1.00 97.56 126 GLY A CA 1
ATOM 921 C C . GLY A 1 126 ? -0.610 1.602 -19.790 1.00 97.56 126 GLY A C 1
ATOM 922 O O . GLY A 1 126 ? -0.082 1.020 -20.738 1.00 97.56 126 GLY A O 1
ATOM 923 N N . THR A 1 127 ? -0.312 2.875 -19.515 1.00 97.19 127 THR A N 1
ATOM 924 C CA . THR A 1 127 ? 0.651 3.675 -20.279 1.00 97.19 127 THR A CA 1
ATOM 925 C C . THR A 1 127 ? 1.916 3.972 -19.479 1.00 97.19 127 THR A C 1
ATOM 927 O O . THR A 1 127 ? 1.911 4.042 -18.252 1.00 97.19 127 THR A O 1
ATOM 930 N N . ASN A 1 128 ? 3.021 4.228 -20.187 1.00 95.62 128 ASN A N 1
ATOM 931 C CA . ASN A 1 128 ? 4.299 4.621 -19.577 1.00 95.62 128 ASN A CA 1
ATOM 932 C C . ASN A 1 128 ? 4.279 6.019 -18.927 1.00 95.62 128 ASN A C 1
ATOM 934 O O . ASN A 1 128 ? 5.234 6.385 -18.242 1.00 95.62 128 ASN A O 1
ATOM 938 N N . ASN A 1 129 ? 3.230 6.815 -19.163 1.00 95.38 129 ASN A N 1
ATOM 939 C CA . ASN A 1 129 ? 3.092 8.137 -18.554 1.00 95.38 129 ASN A CA 1
ATOM 940 C C . ASN A 1 129 ? 2.514 8.059 -17.135 1.00 95.38 129 ASN A C 1
ATOM 942 O O . ASN A 1 129 ? 2.714 8.996 -16.360 1.00 95.38 129 ASN A O 1
ATOM 946 N N . ASP A 1 130 ? 1.857 6.951 -16.781 1.00 96.06 130 ASP A N 1
ATOM 947 C CA . ASP A 1 130 ? 1.416 6.678 -15.420 1.00 96.06 130 ASP A CA 1
ATOM 948 C C . ASP A 1 130 ? 2.374 5.707 -14.722 1.00 96.06 130 ASP A C 1
ATOM 950 O O . ASP A 1 130 ? 2.523 4.532 -15.063 1.00 96.06 130 ASP A O 1
ATOM 954 N N . ARG A 1 131 ? 3.030 6.211 -13.679 1.00 95.75 131 ARG A N 1
ATOM 955 C CA . ARG A 1 131 ? 4.004 5.455 -12.885 1.00 95.75 131 ARG A CA 1
ATOM 956 C C . ARG A 1 131 ? 3.324 4.371 -12.042 1.00 95.75 131 ARG A C 1
ATOM 958 O O . ARG A 1 131 ? 3.993 3.417 -11.644 1.00 95.75 131 ARG A O 1
ATOM 965 N N . GLN A 1 132 ? 2.014 4.476 -11.805 1.00 97.44 132 GLN A N 1
ATOM 966 C CA . GLN A 1 132 ? 1.239 3.429 -11.147 1.00 97.44 132 GLN A CA 1
ATOM 967 C C . GLN A 1 132 ? 1.101 2.174 -12.018 1.00 97.44 132 GLN A C 1
ATOM 969 O O . GLN A 1 132 ? 1.041 1.087 -11.455 1.00 97.44 132 GLN A O 1
ATOM 974 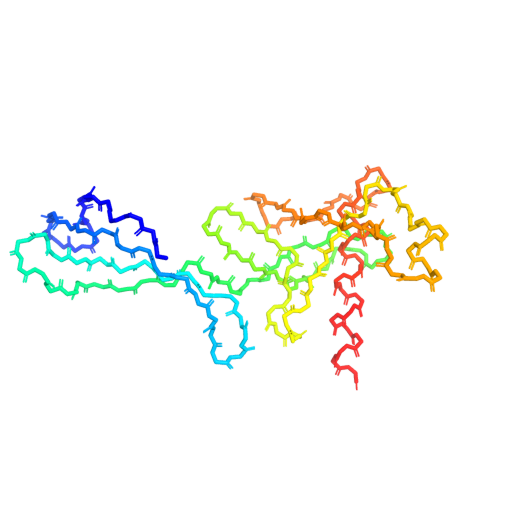N N . SER A 1 133 ? 1.165 2.283 -13.352 1.00 97.81 133 SER A N 1
ATOM 975 C CA . SER A 1 133 ? 1.138 1.120 -14.256 1.00 97.81 133 SER A CA 1
ATOM 976 C C . SER A 1 133 ? 2.360 0.214 -14.047 1.00 97.81 133 SER A C 1
ATOM 978 O O . SER A 1 133 ? 2.234 -1.003 -13.935 1.00 97.81 133 SER A O 1
ATOM 980 N N . ALA A 1 134 ? 3.552 0.805 -13.893 1.00 97.50 134 ALA A N 1
ATOM 981 C CA . ALA A 1 134 ? 4.773 0.059 -13.565 1.00 97.50 134 ALA A CA 1
ATOM 982 C C . ALA A 1 134 ? 4.744 -0.516 -12.138 1.00 97.50 134 ALA A C 1
ATOM 984 O O . ALA A 1 134 ? 5.277 -1.594 -11.878 1.00 97.50 134 ALA A O 1
ATOM 985 N N . ALA A 1 135 ? 4.116 0.195 -11.199 1.00 97.56 135 ALA A N 1
ATOM 986 C CA . ALA A 1 135 ? 3.929 -0.305 -9.843 1.00 97.56 135 ALA A CA 1
ATOM 987 C C . ALA A 1 135 ? 2.945 -1.484 -9.788 1.00 97.56 135 ALA A C 1
ATOM 989 O O . ALA A 1 135 ? 3.153 -2.407 -9.000 1.00 97.56 135 ALA A O 1
ATOM 990 N N . ALA A 1 136 ? 1.915 -1.476 -10.640 1.00 97.94 136 ALA A N 1
ATOM 991 C CA . ALA A 1 136 ? 0.985 -2.584 -10.802 1.00 97.94 136 ALA A CA 1
ATOM 992 C C . ALA A 1 136 ? 1.703 -3.841 -11.330 1.00 97.94 136 ALA A C 1
ATOM 994 O O . ALA A 1 136 ? 1.513 -4.914 -10.764 1.00 97.94 136 ALA A O 1
ATOM 995 N N . ASP A 1 137 ? 2.600 -3.710 -12.319 1.00 98.31 137 ASP A N 1
ATOM 996 C CA . ASP A 1 137 ? 3.469 -4.823 -12.746 1.00 98.31 137 ASP A CA 1
ATOM 997 C C . ASP A 1 137 ? 4.345 -5.338 -11.597 1.00 98.31 137 ASP A C 1
ATOM 999 O O . ASP A 1 137 ? 4.479 -6.546 -11.411 1.00 98.31 137 ASP A O 1
ATOM 1003 N N . ALA A 1 138 ? 4.938 -4.434 -10.810 1.00 97.50 138 ALA A N 1
ATOM 1004 C CA . ALA A 1 138 ? 5.835 -4.809 -9.721 1.00 97.50 138 ALA A CA 1
ATOM 1005 C C . ALA A 1 138 ? 5.122 -5.620 -8.629 1.00 97.50 138 ALA A C 1
ATOM 1007 O O . ALA A 1 138 ? 5.623 -6.673 -8.232 1.00 97.50 138 ALA A O 1
ATOM 1008 N N . VAL A 1 139 ? 3.953 -5.164 -8.159 1.00 97.06 139 VAL A N 1
ATOM 1009 C CA . VAL A 1 139 ? 3.189 -5.898 -7.137 1.00 97.06 139 VAL A CA 1
ATOM 1010 C C . VAL A 1 139 ? 2.621 -7.201 -7.697 1.00 97.06 139 VAL A C 1
ATOM 1012 O O . VAL A 1 139 ? 2.685 -8.224 -7.022 1.00 97.06 139 VAL A O 1
ATOM 1015 N N . TYR A 1 140 ? 2.130 -7.196 -8.941 1.00 97.38 140 TYR A N 1
ATOM 1016 C CA . TYR A 1 140 ? 1.589 -8.393 -9.577 1.00 97.38 140 TYR A CA 1
ATOM 1017 C C . TYR A 1 140 ? 2.674 -9.457 -9.767 1.00 97.38 140 TYR A C 1
ATOM 1019 O O . TYR A 1 140 ? 2.502 -10.599 -9.350 1.00 97.38 140 TYR A O 1
ATOM 1027 N N . GLY A 1 141 ? 3.829 -9.079 -10.318 1.00 97.44 141 GLY A N 1
ATOM 1028 C CA . GLY A 1 141 ? 4.960 -9.985 -10.502 1.00 97.44 141 GLY A CA 1
ATOM 1029 C C . GLY A 1 141 ? 5.508 -10.526 -9.181 1.00 97.44 141 GLY A C 1
ATOM 1030 O O . GLY A 1 141 ? 5.836 -11.710 -9.098 1.00 97.44 141 GLY A O 1
ATOM 1031 N N . ALA A 1 142 ? 5.566 -9.695 -8.134 1.00 96.88 142 ALA A N 1
ATOM 1032 C CA . ALA A 1 142 ? 5.965 -10.137 -6.799 1.00 96.88 142 ALA A CA 1
ATOM 1033 C C . ALA A 1 142 ? 4.992 -11.180 -6.228 1.00 96.88 142 ALA A C 1
ATOM 1035 O O . ALA A 1 142 ? 5.447 -12.218 -5.754 1.00 96.88 142 ALA A O 1
ATOM 1036 N N . ALA A 1 143 ? 3.681 -10.941 -6.336 1.00 94.62 143 ALA A N 1
ATOM 1037 C CA . ALA A 1 143 ? 2.649 -11.884 -5.907 1.00 94.62 143 ALA A CA 1
ATOM 1038 C C . ALA A 1 143 ? 2.738 -13.214 -6.674 1.00 94.62 143 ALA A C 1
ATOM 1040 O O . ALA A 1 143 ? 2.856 -14.271 -6.064 1.00 94.62 143 ALA A O 1
ATOM 1041 N N . GLN A 1 144 ? 2.803 -13.168 -8.010 1.00 96.00 144 GLN A N 1
ATOM 1042 C CA . GLN A 1 144 ? 2.938 -14.377 -8.836 1.00 96.00 144 GLN A CA 1
ATOM 1043 C C . GLN A 1 144 ? 4.208 -15.176 -8.512 1.00 96.00 144 GLN A C 1
ATOM 1045 O O . GLN A 1 144 ? 4.194 -16.402 -8.545 1.00 96.00 144 GLN A O 1
ATOM 1050 N N . THR A 1 145 ? 5.311 -14.491 -8.201 1.00 96.31 145 THR A N 1
ATOM 1051 C CA . THR A 1 145 ? 6.569 -15.155 -7.829 1.00 96.31 145 THR A CA 1
ATOM 1052 C C . THR A 1 145 ? 6.496 -15.770 -6.434 1.00 96.31 145 THR A C 1
ATOM 1054 O O . THR A 1 145 ? 7.129 -16.791 -6.197 1.00 96.31 145 THR A O 1
ATOM 1057 N N . TRP A 1 146 ? 5.758 -15.156 -5.507 1.00 94.31 146 TRP A N 1
ATOM 1058 C CA . TRP A 1 146 ? 5.563 -15.693 -4.161 1.00 94.31 146 TRP A CA 1
ATOM 1059 C C . TRP A 1 146 ? 4.741 -16.989 -4.167 1.00 94.31 146 TRP A C 1
ATOM 1061 O O . TRP A 1 146 ? 5.016 -17.884 -3.372 1.00 94.31 146 TRP A O 1
ATOM 1071 N N . ASP A 1 147 ? 3.747 -17.081 -5.053 1.00 91.62 147 ASP A N 1
ATOM 1072 C CA . ASP A 1 147 ? 2.852 -18.240 -5.164 1.00 91.62 147 ASP A CA 1
ATOM 1073 C C . ASP A 1 147 ? 3.493 -19.487 -5.804 1.00 91.62 147 ASP A C 1
ATOM 1075 O O . ASP A 1 147 ? 2.977 -20.593 -5.619 1.00 91.62 147 ASP A O 1
ATOM 1079 N N . TYR A 1 148 ? 4.577 -19.324 -6.569 1.00 90.69 148 TYR A N 1
ATOM 1080 C CA . TYR A 1 148 ? 5.295 -20.408 -7.260 1.00 90.69 148 TYR A CA 1
ATOM 1081 C C . TYR A 1 148 ? 6.197 -21.224 -6.319 1.00 90.69 148 TYR A C 1
ATOM 1083 O O . TYR A 1 148 ? 6.103 -22.475 -6.361 1.00 90.69 148 TYR A O 1
#

Sequence (148 aa):
QGAPRLVVDATLDQPRLAWRVMSSGRQADGTPSRLASYVDAQTGKVIRSEQQIINVDGEGKTLYSGDVTIPVTKSGSTYTLTDPVHGNGVTTDMGNKSDSFLCTLLGIGCTNGSTITSTDNVFGDGTNNDRQSAAADAVYGAAQTWDY

Secondary structure (DSSP, 8-state):
-PPPEEEEE-SSSS-EEEEEEEEEEE-TTS-EEEEEEEEETTT--EEEEEE-EEEEEEEEE-SSS-EEEEEEEEETTEEE-EETTTTTEE-EE-TT----HHHHHH--S---PEEPEESSSEE--SSTT-HHHHHHHHHHHHHHHHH-

pLDDT: mean 89.27, std 9.29, range [51.81, 98.31]

Foldseek 3Di:
DDDWDWDFDPPDPDTAIWTWDWDWDADPLRHTWIKTWTAGPPPRHTPDIDTQKDWDWFWACAQPPGTDTFIWIGHHQKIWNFHSPLSRDHQFAQVPDAADPCCVPPVPPGGDGHIDMDRPRYFDDNDPVGPSNHSSVVRVVSVVVSVD

InterPro domains:
  IPR013856 Peptidase M4 domain [PF01447] (58-148)
  IPR050728 Extracellular Zinc Metalloprotease M4 [PTHR33794] (4-148)

Radius of gyration: 19.61 Å; chains: 1; bounding box: 61×33×51 Å